Protein AF-A0A933NMB1-F1 (afdb_monomer_lite)

pLDDT: mean 80.15, std 16.04, range [37.34, 93.25]

Structure (mmCIF, N/CA/C/O backbone):
data_AF-A0A933NMB1-F1
#
_entry.id   AF-A0A933NMB1-F1
#
loop_
_atom_site.group_PDB
_atom_site.id
_atom_site.type_symbol
_atom_site.label_atom_id
_atom_site.label_alt_id
_atom_site.label_comp_id
_atom_site.label_asym_id
_atom_site.label_entity_id
_atom_site.label_seq_id
_atom_site.pdbx_PDB_ins_code
_atom_site.Cartn_x
_atom_site.Cartn_y
_atom_site.Cartn_z
_atom_site.occupancy
_atom_site.B_iso_or_equiv
_atom_site.auth_seq_id
_atom_site.auth_comp_id
_atom_site.auth_asym_id
_atom_site.auth_atom_id
_atom_site.pdbx_PDB_model_num
ATOM 1 N N . MET A 1 1 ? -27.536 7.128 4.382 1.00 53.00 1 MET A N 1
ATOM 2 C CA . MET A 1 1 ? -26.956 5.961 3.678 1.00 53.00 1 MET A CA 1
ATOM 3 C C . MET A 1 1 ? -25.585 5.699 4.277 1.00 53.00 1 MET A C 1
ATOM 5 O O . MET A 1 1 ? -24.885 6.673 4.525 1.00 53.00 1 MET A O 1
ATOM 9 N N . ALA A 1 2 ? -25.248 4.445 4.580 1.00 65.12 2 ALA A N 1
ATOM 10 C CA . ALA A 1 2 ? -23.955 4.089 5.166 1.00 65.12 2 ALA A CA 1
ATOM 11 C C . ALA A 1 2 ? -22.839 4.182 4.112 1.00 65.12 2 ALA A C 1
ATOM 13 O O . ALA A 1 2 ? -23.073 3.881 2.944 1.00 65.12 2 ALA A O 1
ATOM 14 N N . VAL A 1 3 ? -21.658 4.635 4.527 1.00 71.38 3 VAL A N 1
ATOM 15 C CA . VAL A 1 3 ? -20.434 4.621 3.714 1.00 71.38 3 VAL A CA 1
ATOM 16 C C . VAL A 1 3 ? -19.729 3.300 3.998 1.00 71.38 3 VAL A C 1
ATOM 18 O O . VAL A 1 3 ? -19.498 2.970 5.161 1.00 71.38 3 VAL A O 1
ATOM 21 N N . GLU A 1 4 ? -19.428 2.529 2.958 1.00 82.38 4 GLU A N 1
ATOM 22 C CA . GLU A 1 4 ? -18.664 1.289 3.109 1.00 82.38 4 GLU A CA 1
ATOM 23 C C . GLU A 1 4 ? -17.171 1.614 3.196 1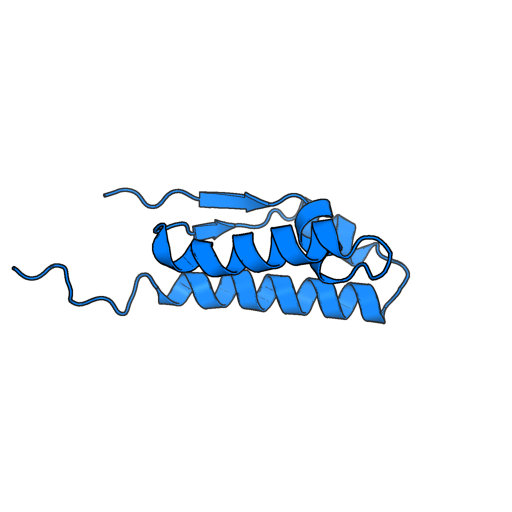.00 82.38 4 GLU A C 1
ATOM 25 O O . GLU A 1 4 ? -16.662 2.474 2.470 1.00 82.38 4 GLU A O 1
ATOM 30 N N . ARG A 1 5 ? -16.470 0.916 4.094 1.00 84.44 5 ARG A N 1
ATOM 31 C CA . ARG A 1 5 ? -15.018 1.026 4.237 1.00 84.44 5 ARG A CA 1
ATOM 32 C C . ARG A 1 5 ? -14.338 -0.067 3.448 1.00 84.44 5 ARG A C 1
ATOM 34 O O . ARG A 1 5 ? -14.686 -1.240 3.581 1.00 84.44 5 ARG A O 1
ATOM 41 N N . LEU A 1 6 ? -13.344 0.325 2.670 1.00 87.06 6 LEU A N 1
ATOM 42 C CA . LEU A 1 6 ? -12.584 -0.579 1.837 1.00 87.06 6 LEU A CA 1
ATOM 43 C C . LEU A 1 6 ? -11.169 -0.713 2.398 1.00 87.06 6 LEU A C 1
ATOM 45 O O . LEU A 1 6 ? -10.404 0.251 2.421 1.00 87.06 6 LEU A O 1
ATOM 49 N N . TYR A 1 7 ? -10.854 -1.916 2.869 1.00 88.50 7 TYR A N 1
ATOM 50 C CA . TYR A 1 7 ? -9.538 -2.275 3.385 1.00 88.50 7 TYR A CA 1
ATOM 51 C C . TYR A 1 7 ? -8.714 -2.901 2.263 1.00 88.50 7 TYR A C 1
ATOM 53 O O . TYR A 1 7 ? -9.172 -3.827 1.593 1.00 88.50 7 TYR A O 1
ATOM 61 N N . LEU A 1 8 ? -7.512 -2.370 2.046 1.00 88.88 8 LEU A N 1
ATOM 62 C CA . LEU A 1 8 ? -6.609 -2.811 0.987 1.00 88.88 8 LEU A CA 1
ATOM 63 C C . LEU A 1 8 ? -5.370 -3.484 1.567 1.00 88.88 8 LEU A C 1
ATOM 65 O O . LEU A 1 8 ? -4.651 -2.880 2.362 1.00 88.88 8 LEU A O 1
ATOM 69 N N . GLU A 1 9 ? -5.101 -4.698 1.094 1.00 88.88 9 GLU A N 1
ATOM 70 C CA . GLU A 1 9 ? -3.884 -5.462 1.387 1.00 88.88 9 GLU A CA 1
ATOM 71 C C . GLU A 1 9 ? -2.620 -4.766 0.854 1.00 88.88 9 GLU A C 1
ATOM 73 O O . GLU A 1 9 ? -2.663 -4.063 -0.162 1.00 88.88 9 GLU A O 1
ATOM 78 N N . THR A 1 10 ? -1.464 -5.022 1.477 1.00 87.69 10 THR A N 1
ATOM 79 C CA . THR A 1 10 ? -0.156 -4.453 1.077 1.00 87.69 10 THR A CA 1
ATOM 80 C C . THR A 1 10 ? 0.188 -4.674 -0.388 1.00 87.69 10 THR A C 1
ATOM 82 O O . THR A 1 10 ? 0.710 -3.779 -1.060 1.00 87.69 10 THR A O 1
ATOM 85 N N . SER A 1 11 ? -0.137 -5.855 -0.913 1.00 88.31 11 SER A N 1
ATOM 86 C CA . SER A 1 11 ? 0.125 -6.214 -2.309 1.00 88.31 11 SER A CA 1
ATOM 87 C C . SER A 1 11 ? -0.560 -5.279 -3.313 1.00 88.31 11 SER A C 1
ATOM 89 O O . SER A 1 11 ? 0.026 -4.975 -4.353 1.00 88.31 11 SER A O 1
ATOM 91 N N . VAL A 1 12 ? -1.753 -4.764 -2.990 1.00 90.06 12 VAL A N 1
ATOM 92 C CA . VAL A 1 12 ? -2.508 -3.855 -3.866 1.00 90.06 12 VAL A CA 1
ATOM 93 C C . VAL A 1 12 ? -1.745 -2.549 -4.058 1.00 90.06 12 VAL A C 1
ATOM 95 O O . VAL A 1 12 ? -1.580 -2.090 -5.187 1.00 90.06 12 VAL A O 1
ATOM 98 N N . TRP A 1 13 ? -1.210 -1.989 -2.974 1.00 89.44 13 TRP A N 1
ATOM 99 C CA . TRP A 1 13 ? -0.381 -0.784 -3.010 1.00 89.44 13 TRP A CA 1
ATOM 100 C C . TRP A 1 13 ? 0.913 -1.017 -3.788 1.00 89.44 13 TRP A C 1
ATOM 102 O O . TRP A 1 13 ? 1.315 -0.184 -4.599 1.00 89.44 13 TRP A O 1
ATOM 112 N N . ASN A 1 14 ? 1.530 -2.185 -3.597 1.00 88.88 14 ASN A N 1
ATOM 113 C CA . ASN A 1 14 ? 2.765 -2.549 -4.279 1.00 88.88 14 ASN A CA 1
ATOM 114 C C . ASN A 1 14 ? 2.608 -2.593 -5.806 1.00 88.88 14 ASN A C 1
ATOM 116 O O . ASN A 1 14 ? 3.536 -2.214 -6.523 1.00 88.88 14 ASN A O 1
ATOM 120 N N . PHE A 1 15 ? 1.437 -2.995 -6.315 1.00 90.94 15 PHE A N 1
ATOM 121 C CA . PHE A 1 15 ? 1.186 -3.037 -7.757 1.00 90.94 15 PHE A CA 1
ATOM 122 C C . PHE A 1 15 ? 1.232 -1.669 -8.442 1.00 90.94 15 PHE A C 1
ATOM 124 O O . PHE A 1 15 ? 1.432 -1.628 -9.649 1.00 90.94 15 PHE A O 1
ATOM 131 N N . LEU A 1 16 ? 1.113 -0.559 -7.709 1.00 88.69 16 LEU A N 1
ATOM 132 C CA . LEU A 1 16 ? 1.257 0.781 -8.287 1.00 88.69 16 LEU A CA 1
ATOM 133 C C . LEU A 1 16 ? 2.710 1.136 -8.638 1.00 88.69 16 LEU A C 1
ATOM 135 O O . LEU A 1 16 ? 2.932 2.051 -9.425 1.00 88.69 16 LEU A O 1
ATOM 139 N N . LEU A 1 17 ? 3.691 0.419 -8.077 1.00 86.12 17 LEU A N 1
ATOM 140 C CA . LEU A 1 17 ? 5.121 0.718 -8.220 1.00 86.12 17 LEU A CA 1
ATOM 141 C C . LEU A 1 17 ? 5.931 -0.408 -8.882 1.00 86.12 17 LEU A C 1
ATOM 143 O O . LEU A 1 17 ? 7.143 -0.281 -9.028 1.00 86.12 17 LEU A O 1
ATOM 147 N N . VAL A 1 18 ? 5.314 -1.538 -9.240 1.00 85.00 18 VAL A N 1
ATOM 148 C CA . VAL A 1 18 ? 6.016 -2.604 -9.978 1.00 85.00 18 VAL A CA 1
ATOM 149 C C . VAL A 1 18 ? 6.169 -2.228 -11.451 1.00 85.00 18 VAL A C 1
ATOM 151 O O . VAL A 1 18 ? 5.218 -1.778 -12.091 1.00 85.00 18 VAL A O 1
ATOM 154 N N . GLU A 1 19 ? 7.363 -2.448 -11.995 1.00 81.88 19 GLU A N 1
ATOM 155 C CA . GLU A 1 19 ? 7.648 -2.281 -13.426 1.00 81.88 19 GLU A CA 1
ATOM 156 C C . GLU A 1 19 ? 7.468 -3.599 -14.192 1.00 81.88 19 GLU A C 1
ATOM 158 O O . GLU A 1 19 ? 6.970 -3.595 -15.314 1.00 81.88 19 GLU A O 1
ATOM 163 N N . ASP A 1 20 ? 7.749 -4.733 -13.542 1.00 86.12 20 ASP A N 1
ATOM 164 C CA . ASP A 1 20 ? 7.756 -6.069 -14.160 1.00 86.12 20 ASP A CA 1
ATOM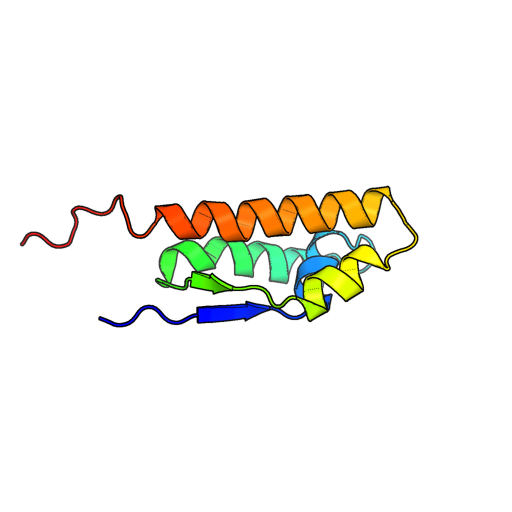 165 C C . ASP A 1 20 ? 6.358 -6.678 -14.404 1.00 86.12 20 ASP A C 1
ATOM 167 O O . ASP A 1 20 ? 6.245 -7.786 -14.923 1.00 86.12 20 ASP A O 1
ATOM 171 N N . ALA A 1 21 ? 5.283 -5.984 -14.010 1.00 88.44 21 ALA A N 1
ATOM 172 C CA . ALA A 1 21 ? 3.895 -6.433 -14.184 1.00 88.44 21 ALA A CA 1
ATOM 173 C C . ALA A 1 21 ? 2.972 -5.262 -14.588 1.00 88.44 21 ALA A C 1
ATOM 175 O O . ALA A 1 21 ? 2.109 -4.836 -13.803 1.00 88.44 21 ALA A O 1
ATOM 176 N N . PRO A 1 22 ? 3.158 -4.692 -15.794 1.00 88.19 22 PRO A N 1
ATOM 177 C CA . PRO A 1 22 ? 2.445 -3.496 -16.244 1.00 88.19 2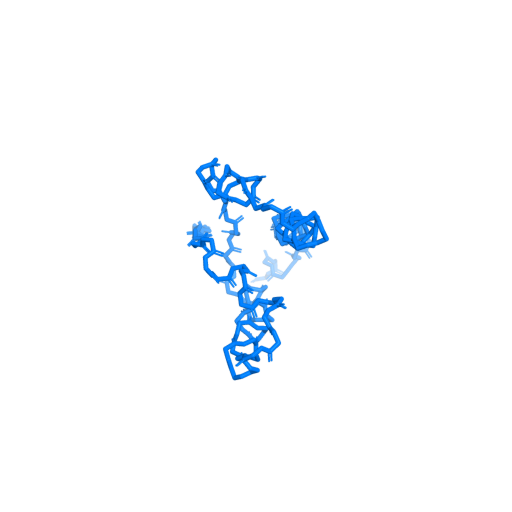2 PRO A CA 1
ATOM 178 C C . PRO A 1 22 ? 0.925 -3.695 -16.321 1.00 88.19 22 PRO A C 1
ATOM 180 O O . PRO A 1 22 ? 0.165 -2.757 -16.085 1.00 88.19 22 PRO A O 1
ATOM 183 N N . GLU A 1 23 ? 0.455 -4.911 -16.595 1.00 89.44 23 GLU A N 1
ATOM 184 C CA . GLU A 1 23 ? -0.968 -5.248 -16.624 1.00 89.44 23 GLU A CA 1
ATOM 185 C C . GLU A 1 23 ? -1.616 -5.153 -15.238 1.00 89.44 23 GLU A C 1
ATOM 187 O O . GLU A 1 23 ? -2.737 -4.648 -15.114 1.00 89.44 23 GLU A O 1
ATOM 192 N N . ARG A 1 24 ? -0.895 -5.569 -14.186 1.00 88.81 24 ARG A N 1
ATOM 193 C CA . ARG A 1 24 ? -1.356 -5.449 -12.796 1.00 88.81 24 ARG A CA 1
ATOM 194 C C . ARG A 1 24 ? -1.360 -3.994 -12.366 1.00 88.81 24 ARG A C 1
ATOM 196 O O . ARG A 1 24 ? -2.349 -3.545 -11.795 1.00 88.81 24 ARG A O 1
ATOM 203 N N . ARG A 1 25 ? -0.318 -3.240 -12.725 1.00 90.81 25 ARG A N 1
ATOM 204 C CA . ARG A 1 25 ? -0.262 -1.797 -12.472 1.00 90.81 25 ARG A CA 1
ATOM 205 C C . ARG A 1 25 ? -1.440 -1.069 -13.117 1.00 90.81 25 ARG A C 1
ATOM 207 O O . ARG A 1 25 ? -2.176 -0.375 -12.425 1.00 90.81 25 ARG A O 1
ATOM 214 N N . ALA A 1 26 ? -1.692 -1.305 -14.403 1.00 90.62 26 ALA A N 1
ATOM 215 C CA . ALA A 1 26 ? -2.795 -0.680 -15.131 1.00 90.62 26 ALA A CA 1
ATOM 216 C C . ALA A 1 26 ? -4.182 -1.082 -14.590 1.00 90.62 26 ALA A C 1
ATOM 218 O O . ALA A 1 26 ? -5.132 -0.295 -14.629 1.00 90.62 26 ALA A O 1
ATOM 219 N N . ALA A 1 27 ? -4.346 -2.316 -14.104 1.00 91.50 27 ALA A N 1
ATOM 220 C CA . ALA A 1 27 ? -5.573 -2.731 -13.426 1.00 91.50 27 ALA A CA 1
ATOM 221 C C . ALA A 1 27 ? -5.761 -1.984 -12.095 1.00 91.50 27 ALA A C 1
ATOM 223 O O . ALA A 1 27 ? -6.845 -1.457 -11.843 1.00 91.50 27 ALA A O 1
ATOM 224 N N . THR A 1 28 ? -4.704 -1.875 -11.290 1.00 91.62 28 THR A N 1
ATOM 225 C CA . THR A 1 28 ? -4.735 -1.169 -10.006 1.00 91.62 28 THR A CA 1
ATOM 226 C C . THR A 1 28 ? -4.948 0.338 -10.183 1.00 91.62 28 THR A C 1
ATOM 228 O O . THR A 1 28 ? -5.771 0.922 -9.486 1.00 91.62 28 THR A O 1
ATOM 231 N N . GLU A 1 29 ? -4.305 0.983 -11.157 1.00 89.75 29 GLU A N 1
ATOM 232 C CA . GLU A 1 29 ? -4.541 2.399 -11.480 1.00 89.75 29 GLU A CA 1
ATOM 233 C C . GLU A 1 29 ? -6.018 2.663 -11.820 1.00 89.75 29 GLU A C 1
ATOM 235 O O . GLU A 1 29 ? -6.635 3.575 -11.266 1.00 89.75 29 GLU A O 1
ATOM 240 N N . ARG A 1 30 ? -6.619 1.823 -12.677 1.00 89.81 30 ARG A N 1
ATOM 241 C CA . ARG A 1 30 ? -8.051 1.910 -13.014 1.00 89.81 30 ARG A CA 1
ATOM 242 C C . ARG A 1 30 ? -8.943 1.689 -11.800 1.00 89.81 30 ARG A C 1
ATOM 244 O O . ARG A 1 30 ? -9.949 2.378 -11.659 1.00 89.81 30 ARG A O 1
ATOM 251 N N . PHE A 1 31 ? -8.573 0.763 -10.919 1.00 88.69 31 PHE A N 1
ATOM 252 C CA . PHE A 1 31 ? -9.272 0.553 -9.658 1.00 88.69 31 PHE A CA 1
ATOM 253 C C . PHE A 1 31 ? -9.300 1.839 -8.817 1.00 88.69 31 PHE A C 1
ATOM 255 O O . PHE A 1 31 ? -10.382 2.285 -8.446 1.00 88.69 31 PHE A O 1
ATOM 262 N N . PHE A 1 32 ? -8.163 2.512 -8.612 1.00 85.75 32 PHE A N 1
ATOM 263 C CA . PHE A 1 32 ? -8.125 3.771 -7.852 1.00 85.75 32 PHE A CA 1
ATOM 264 C C . PHE A 1 32 ? -8.861 4.933 -8.543 1.00 85.75 32 PHE A C 1
ATOM 266 O O . PHE A 1 32 ? -9.404 5.795 -7.855 1.00 85.75 32 PHE A O 1
ATOM 273 N N . GLN A 1 33 ? -8.950 4.950 -9.877 1.00 85.75 33 GLN A N 1
ATOM 274 C CA . GLN A 1 33 ? -9.726 5.958 -10.617 1.00 85.75 33 GLN A CA 1
ATOM 275 C C . GLN A 1 33 ? -11.244 5.839 -10.405 1.00 85.75 33 GLN A C 1
ATOM 277 O O . GLN A 1 33 ? -11.948 6.844 -10.495 1.00 85.75 33 GLN A O 1
ATOM 282 N N . ILE A 1 34 ? -11.764 4.638 -10.122 1.00 83.44 34 ILE A N 1
ATOM 283 C CA . ILE A 1 34 ? -13.209 4.415 -9.941 1.00 83.44 34 ILE A CA 1
ATOM 284 C C . ILE A 1 34 ? -13.678 4.541 -8.484 1.00 83.44 34 ILE A C 1
ATOM 286 O O . ILE A 1 34 ? -14.881 4.693 -8.258 1.00 83.44 34 ILE A O 1
ATOM 290 N N . LEU A 1 35 ? -12.768 4.503 -7.501 1.00 79.06 35 LEU A N 1
ATOM 291 C CA . LEU A 1 35 ? -13.103 4.620 -6.071 1.00 79.06 35 LEU A CA 1
ATOM 292 C C . LEU A 1 35 ? -13.893 5.898 -5.725 1.00 79.06 35 LEU A C 1
ATOM 294 O O . LEU A 1 35 ? -14.908 5.776 -5.030 1.00 79.06 35 LEU A O 1
ATOM 298 N N . PRO A 1 36 ? -13.551 7.093 -6.257 1.00 72.38 36 PRO A N 1
ATOM 299 C CA . PRO A 1 36 ? -14.290 8.320 -5.950 1.00 72.38 36 PRO A CA 1
ATOM 300 C C . PRO A 1 36 ? -15.774 8.264 -6.345 1.00 72.38 36 PRO A C 1
ATOM 302 O O . PRO A 1 36 ? -16.608 8.912 -5.717 1.00 72.38 36 PRO A O 1
ATOM 305 N N . ALA A 1 37 ? -16.129 7.466 -7.358 1.00 69.81 37 ALA A N 1
ATOM 306 C CA . ALA A 1 37 ? -17.503 7.346 -7.845 1.00 69.81 37 ALA A CA 1
ATOM 307 C C . ALA A 1 37 ? -18.385 6.422 -6.980 1.00 69.81 37 ALA A C 1
ATOM 309 O O . ALA A 1 37 ? -19.609 6.458 -7.104 1.00 69.81 37 ALA A O 1
ATOM 310 N N . ARG A 1 38 ? -17.793 5.582 -6.117 1.00 67.31 38 ARG A N 1
ATOM 311 C CA . ARG A 1 38 ? -18.495 4.478 -5.433 1.00 67.31 38 ARG A CA 1
ATOM 312 C C . ARG A 1 38 ? -18.891 4.755 -3.976 1.00 67.31 38 A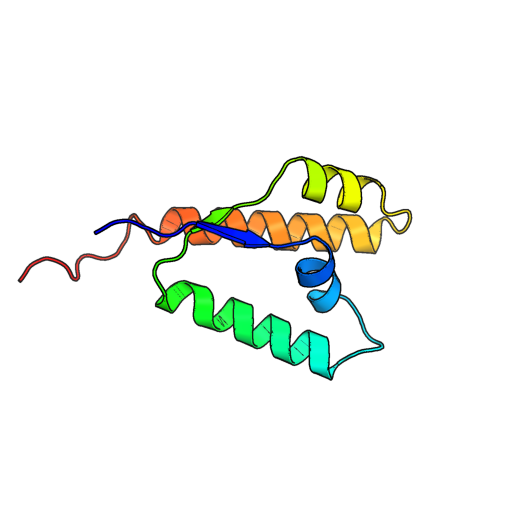RG A C 1
ATOM 314 O O . ARG A 1 38 ? -19.498 3.888 -3.360 1.00 67.31 38 ARG A O 1
ATOM 321 N N . ARG A 1 39 ? -18.638 5.963 -3.443 1.00 73.38 39 ARG A N 1
ATOM 322 C CA . ARG A 1 39 ? -18.881 6.337 -2.023 1.00 73.38 39 ARG A CA 1
ATOM 323 C C . ARG A 1 39 ? -18.202 5.371 -1.040 1.00 73.38 39 ARG A C 1
ATOM 325 O O . ARG A 1 39 ? -18.802 4.984 -0.039 1.00 73.38 39 ARG A O 1
ATOM 332 N N . TRP A 1 40 ? -16.961 4.993 -1.333 1.00 82.00 40 TRP A N 1
ATOM 333 C CA . TRP A 1 40 ? -16.138 4.178 -0.443 1.00 82.00 40 TRP A CA 1
ATOM 334 C C . TRP A 1 40 ? -15.118 5.035 0.299 1.00 82.00 40 TRP A C 1
ATOM 336 O O . TRP A 1 40 ? -14.506 5.933 -0.280 1.00 82.00 40 TRP A O 1
ATOM 346 N N . GLU A 1 41 ? -14.932 4.735 1.580 1.00 81.94 41 GLU A N 1
ATOM 347 C CA . GLU A 1 41 ? -13.854 5.284 2.399 1.00 81.94 41 GLU A CA 1
ATOM 348 C C . GLU A 1 41 ? -12.688 4.291 2.390 1.00 81.94 41 GLU A C 1
ATOM 350 O O . GLU A 1 41 ? -12.849 3.134 2.782 1.00 81.94 41 GLU A O 1
ATOM 355 N N . ILE A 1 42 ? -11.514 4.720 1.921 1.00 85.69 42 ILE A N 1
ATOM 356 C CA . ILE A 1 42 ? -10.315 3.879 1.964 1.00 85.69 42 ILE A CA 1
ATOM 357 C C . ILE A 1 42 ? -9.781 3.886 3.392 1.00 85.69 42 ILE A C 1
ATOM 359 O O . ILE A 1 42 ? -9.412 4.937 3.915 1.00 85.69 42 ILE A O 1
ATOM 363 N N . ALA A 1 43 ? -9.708 2.704 3.994 1.00 84.75 43 ALA A N 1
ATOM 364 C CA . ALA A 1 43 ? -9.118 2.496 5.305 1.00 84.75 43 ALA A CA 1
ATOM 365 C C . ALA A 1 43 ? -7.844 1.655 5.182 1.00 84.75 43 ALA A C 1
ATOM 367 O O . ALA A 1 43 ? -7.710 0.808 4.296 1.00 84.75 43 ALA A O 1
ATOM 368 N N . ILE A 1 44 ? -6.909 1.878 6.100 1.00 88.31 44 ILE A N 1
ATOM 369 C CA . ILE A 1 44 ? -5.660 1.127 6.186 1.00 88.31 44 ILE A CA 1
ATOM 370 C C . ILE A 1 44 ? -5.464 0.612 7.608 1.00 88.31 44 ILE A C 1
ATOM 372 O O . ILE A 1 44 ? -5.835 1.287 8.568 1.00 88.31 44 ILE A O 1
ATOM 376 N N . SER A 1 45 ? -4.931 -0.601 7.740 1.00 89.69 45 SER A N 1
ATOM 377 C CA . SER A 1 45 ? -4.586 -1.185 9.036 1.00 89.69 45 SER A CA 1
ATOM 378 C C . SER A 1 45 ? -3.151 -0.840 9.429 1.00 89.69 45 SER A C 1
ATOM 380 O O . SER A 1 45 ? -2.298 -0.603 8.573 1.00 89.69 45 SER A O 1
ATOM 382 N N . GLU A 1 46 ? -2.872 -0.865 10.732 1.00 89.25 46 GLU A N 1
ATOM 383 C CA . GLU A 1 46 ? -1.510 -0.709 11.262 1.00 89.25 46 GLU A CA 1
ATOM 384 C C . GLU A 1 46 ? -0.565 -1.781 10.700 1.00 89.25 46 GLU A C 1
ATOM 386 O O . GLU A 1 46 ? 0.538 -1.457 10.277 1.00 89.25 46 GLU A O 1
ATOM 391 N N . LEU A 1 47 ? -1.044 -3.022 10.548 1.00 92.06 47 LEU A N 1
ATOM 392 C CA . LEU A 1 47 ? -0.269 -4.118 9.958 1.00 92.06 47 LEU A CA 1
ATOM 393 C C . LEU A 1 47 ? 0.255 -3.788 8.548 1.00 92.06 47 LEU A C 1
ATOM 395 O O . LEU A 1 47 ? 1.411 -4.062 8.241 1.00 92.06 47 LEU A O 1
ATOM 399 N N . VAL A 1 48 ? -0.568 -3.167 7.695 1.00 89.75 48 VAL A N 1
ATOM 400 C CA . VAL A 1 48 ? -0.151 -2.773 6.335 1.00 89.75 48 VAL A CA 1
ATOM 401 C C . VAL A 1 48 ? 0.934 -1.693 6.393 1.00 89.75 48 VAL A C 1
ATOM 403 O O . VAL A 1 48 ? 1.869 -1.711 5.593 1.00 89.75 48 VAL A O 1
ATOM 406 N N . ILE A 1 49 ? 0.843 -0.763 7.350 1.00 91.25 49 ILE A N 1
ATOM 407 C CA . ILE A 1 49 ? 1.879 0.253 7.575 1.00 91.25 49 ILE A CA 1
ATOM 408 C C . ILE A 1 49 ? 3.185 -0.396 8.048 1.00 91.25 49 ILE A C 1
ATOM 410 O O . ILE A 1 49 ? 4.253 -0.036 7.545 1.00 91.25 49 ILE A O 1
ATOM 414 N N . ASP A 1 50 ? 3.112 -1.370 8.954 1.00 92.69 50 ASP A N 1
ATOM 415 C CA . ASP A 1 50 ? 4.278 -2.090 9.474 1.00 92.69 50 ASP A CA 1
ATOM 416 C C . ASP A 1 50 ? 4.997 -2.874 8.368 1.00 92.69 50 ASP A C 1
ATOM 418 O O . ASP A 1 50 ? 6.215 -2.755 8.202 1.00 92.69 50 ASP A O 1
ATOM 422 N N . GLU A 1 51 ? 4.246 -3.612 7.54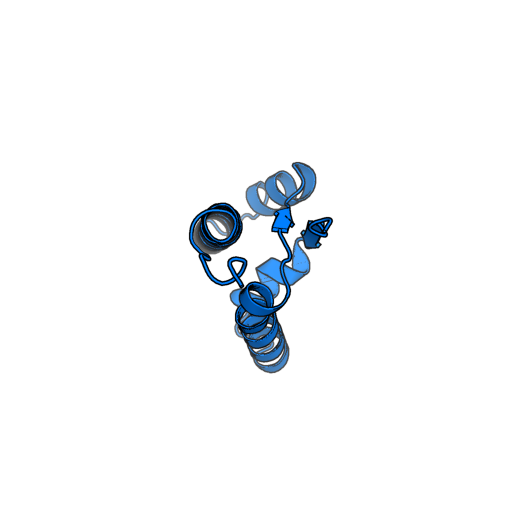8 1.00 91.06 51 GLU A N 1
ATOM 423 C CA . GLU A 1 51 ? 4.778 -4.360 6.405 1.00 91.06 51 GLU A CA 1
ATOM 424 C C . GLU A 1 51 ? 5.477 -3.441 5.387 1.00 91.06 51 GLU A C 1
ATOM 426 O O . GLU A 1 51 ? 6.565 -3.753 4.895 1.00 91.06 51 GLU A O 1
ATOM 431 N N . ILE A 1 52 ? 4.902 -2.268 5.099 1.00 91.56 52 ILE A N 1
ATOM 432 C CA . ILE A 1 52 ? 5.515 -1.282 4.196 1.00 91.56 52 ILE A CA 1
ATOM 433 C C . ILE A 1 52 ? 6.770 -0.680 4.821 1.00 91.56 52 ILE A C 1
ATOM 435 O O . ILE A 1 52 ? 7.791 -0.537 4.144 1.00 91.56 52 ILE A O 1
ATOM 439 N N . THR A 1 53 ? 6.728 -0.370 6.114 1.00 91.06 53 THR A N 1
ATOM 440 C CA . THR A 1 53 ? 7.862 0.206 6.844 1.00 91.06 53 THR A CA 1
ATOM 441 C C . THR A 1 53 ? 9.056 -0.753 6.885 1.00 91.06 53 THR A C 1
ATOM 443 O O . THR A 1 53 ? 10.204 -0.309 6.776 1.00 91.06 53 THR A O 1
ATOM 446 N N . ALA A 1 54 ? 8.796 -2.064 6.929 1.00 92.25 54 ALA A N 1
ATOM 447 C CA . ALA A 1 54 ? 9.803 -3.124 6.858 1.00 92.25 54 ALA A CA 1
ATOM 448 C C . ALA A 1 54 ? 10.458 -3.294 5.466 1.00 92.25 54 ALA A C 1
ATOM 450 O O . ALA A 1 54 ? 11.413 -4.065 5.322 1.00 92.25 54 ALA A O 1
ATOM 451 N N . THR A 1 55 ? 9.994 -2.575 4.436 1.00 90.12 55 THR A N 1
ATOM 452 C CA . THR A 1 55 ? 10.604 -2.600 3.098 1.00 90.12 55 THR A CA 1
ATOM 453 C C . THR A 1 55 ? 12.027 -2.0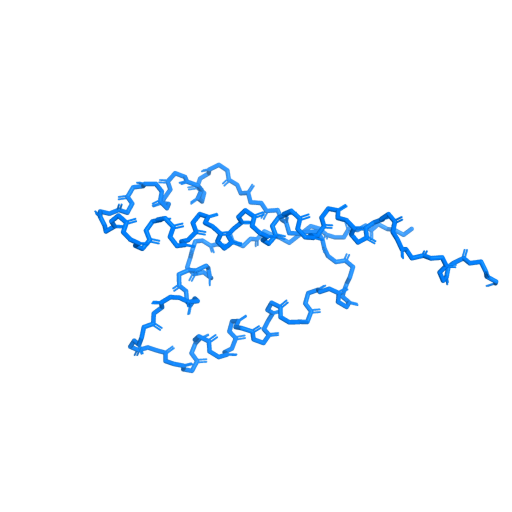34 3.145 1.00 90.12 55 THR A C 1
ATOM 455 O O . THR A 1 55 ? 12.248 -0.909 3.593 1.00 90.12 55 THR A O 1
ATOM 458 N N . ARG A 1 56 ? 13.004 -2.817 2.661 1.00 92.44 56 ARG A N 1
ATOM 459 C CA . ARG A 1 56 ? 14.436 -2.448 2.657 1.00 92.44 56 ARG A CA 1
ATOM 460 C C . ARG A 1 56 ? 14.774 -1.336 1.667 1.00 92.44 56 ARG A C 1
ATOM 462 O O . ARG A 1 56 ? 15.683 -0.554 1.919 1.00 92.44 56 ARG A O 1
ATOM 469 N N . ASP A 1 57 ? 14.072 -1.306 0.540 1.00 92.12 57 ASP A N 1
ATOM 470 C CA . ASP A 1 57 ? 14.216 -0.257 -0.463 1.00 92.12 57 ASP A CA 1
ATOM 471 C C . ASP A 1 57 ? 13.534 1.021 0.038 1.00 92.12 57 ASP A C 1
ATOM 473 O O . ASP A 1 57 ? 12.307 1.105 0.134 1.00 92.12 57 ASP A O 1
ATOM 477 N N . GLU A 1 58 ? 14.352 2.012 0.378 1.00 92.31 58 GLU A N 1
ATOM 478 C CA . GLU A 1 58 ? 13.892 3.279 0.929 1.00 92.31 58 GLU A CA 1
ATOM 479 C C . GLU A 1 58 ? 13.034 4.078 -0.059 1.00 92.31 58 GLU A C 1
ATOM 481 O O . GLU A 1 58 ? 11.999 4.617 0.337 1.00 92.31 58 GLU A O 1
ATOM 486 N N . ASN A 1 59 ? 13.398 4.097 -1.344 1.00 90.19 59 ASN A N 1
ATOM 487 C CA . ASN A 1 59 ? 12.635 4.811 -2.368 1.00 90.19 59 ASN A CA 1
ATOM 488 C C . ASN A 1 59 ? 11.254 4.180 -2.542 1.00 90.19 59 ASN A C 1
ATOM 490 O O . ASN A 1 59 ? 10.241 4.882 -2.597 1.00 90.19 59 ASN A O 1
ATOM 494 N N . ARG A 1 60 ? 11.200 2.844 -2.565 1.00 89.06 60 ARG A N 1
ATOM 495 C CA . ARG A 1 60 ? 9.941 2.100 -2.658 1.00 89.06 60 ARG A CA 1
ATOM 496 C C . ARG A 1 60 ? 9.064 2.335 -1.431 1.00 89.06 60 ARG A C 1
ATOM 498 O O . ARG A 1 60 ? 7.875 2.603 -1.581 1.00 89.06 60 ARG A O 1
ATOM 505 N N . ARG A 1 61 ? 9.646 2.300 -0.229 1.00 93.25 61 ARG A N 1
ATOM 506 C CA . ARG A 1 61 ? 8.940 2.580 1.031 1.00 93.25 61 ARG A CA 1
ATOM 507 C C . ARG A 1 61 ? 8.339 3.985 1.046 1.00 93.25 61 ARG A C 1
ATOM 509 O O . ARG A 1 61 ? 7.149 4.133 1.319 1.00 93.25 61 ARG A O 1
ATOM 516 N N . ILE A 1 62 ? 9.138 5.004 0.723 1.00 92.75 62 ILE A N 1
ATOM 517 C CA . ILE A 1 62 ? 8.686 6.402 0.670 1.00 92.75 62 ILE A CA 1
ATOM 518 C C . ILE A 1 62 ? 7.562 6.560 -0.362 1.00 92.75 62 ILE A C 1
ATOM 520 O O . ILE A 1 62 ? 6.539 7.178 -0.065 1.00 92.75 62 ILE A O 1
ATOM 524 N N . GLY A 1 63 ? 7.711 5.951 -1.543 1.00 92.12 63 GLY A N 1
ATOM 525 C CA . GLY A 1 63 ? 6.690 5.968 -2.590 1.00 92.12 63 GLY A CA 1
ATOM 526 C C . GLY A 1 63 ? 5.359 5.356 -2.141 1.00 92.12 63 GLY A C 1
ATOM 527 O O . GLY A 1 63 ? 4.306 5.962 -2.342 1.00 92.12 63 GLY A O 1
ATOM 528 N N . LEU A 1 64 ? 5.393 4.193 -1.482 1.00 91.62 64 LEU A N 1
ATOM 529 C CA . LEU A 1 64 ? 4.188 3.520 -0.980 1.00 91.62 64 LEU A CA 1
ATOM 530 C C . LEU A 1 64 ? 3.473 4.345 0.093 1.00 91.62 64 LEU A C 1
ATOM 532 O O . LEU A 1 64 ? 2.260 4.536 0.009 1.00 91.62 64 LEU A O 1
ATOM 536 N N . LEU A 1 65 ? 4.218 4.881 1.063 1.00 92.06 65 LEU A N 1
ATOM 537 C CA . LEU A 1 65 ? 3.653 5.724 2.119 1.00 92.06 65 LEU A CA 1
ATOM 538 C C . LEU A 1 65 ? 3.020 7.000 1.549 1.00 92.06 65 LEU A C 1
ATOM 540 O O . LEU A 1 65 ? 1.933 7.387 1.977 1.00 92.06 65 LEU A O 1
ATOM 544 N N . ALA A 1 66 ? 3.647 7.625 0.547 1.00 91.50 66 ALA A N 1
ATOM 545 C CA . ALA A 1 66 ? 3.099 8.809 -0.112 1.00 91.50 66 ALA A CA 1
ATOM 546 C C . ALA A 1 66 ? 1.775 8.510 -0.838 1.00 91.50 66 ALA A C 1
ATOM 548 O O . ALA A 1 66 ? 0.815 9.279 -0.723 1.00 91.50 66 ALA A O 1
ATOM 549 N N . ILE A 1 67 ? 1.700 7.379 -1.550 1.00 90.00 67 ILE A N 1
ATOM 550 C CA . ILE A 1 67 ? 0.479 6.929 -2.233 1.00 90.00 67 ILE A CA 1
ATOM 551 C C . ILE A 1 67 ? -0.642 6.674 -1.225 1.00 90.00 67 ILE A C 1
ATOM 553 O O . ILE A 1 67 ? -1.757 7.160 -1.417 1.00 90.00 67 ILE A O 1
ATOM 557 N N . ILE A 1 68 ? -0.347 5.948 -0.147 1.00 89.81 68 ILE A N 1
ATOM 558 C CA . ILE A 1 68 ? -1.309 5.637 0.914 1.00 89.81 68 ILE A CA 1
ATOM 559 C C . ILE A 1 68 ? -1.824 6.910 1.569 1.00 89.81 68 ILE A C 1
ATOM 561 O O . ILE A 1 68 ? -3.033 7.100 1.675 1.00 89.81 68 ILE A O 1
ATOM 565 N N . HIS A 1 69 ? -0.921 7.807 1.969 1.00 88.38 69 HIS A N 1
ATOM 566 C CA . HIS A 1 69 ? -1.294 9.050 2.631 1.00 88.38 69 HIS A CA 1
ATOM 567 C C . HIS A 1 69 ? -2.218 9.889 1.746 1.00 88.38 69 HIS A C 1
ATOM 569 O O . HIS A 1 69 ? -3.233 10.403 2.217 1.00 88.38 69 HIS A O 1
ATOM 575 N N . ARG A 1 70 ? -1.907 9.986 0.448 1.00 86.38 70 ARG A N 1
ATOM 576 C CA . ARG A 1 70 ? -2.767 10.658 -0.527 1.00 86.38 70 ARG A CA 1
ATOM 577 C C . ARG A 1 70 ? -4.123 9.963 -0.655 1.00 86.38 70 ARG A C 1
ATOM 579 O O . ARG A 1 70 ? -5.147 10.632 -0.567 1.00 86.38 70 ARG A O 1
ATOM 586 N N . ALA A 1 71 ? -4.142 8.642 -0.824 1.00 83.69 71 ALA A N 1
ATOM 587 C CA . ALA A 1 71 ? -5.373 7.878 -0.990 1.00 83.69 71 ALA A CA 1
ATOM 588 C C . ALA A 1 71 ? -6.302 8.016 0.228 1.00 83.69 71 ALA A C 1
ATOM 590 O O . ALA A 1 71 ? -7.485 8.289 0.058 1.00 83.69 71 ALA A O 1
ATOM 591 N N . VAL A 1 72 ? -5.778 7.919 1.448 1.00 82.38 72 VAL A N 1
ATOM 592 C CA . VAL A 1 72 ? -6.570 8.088 2.678 1.00 82.38 72 VAL A CA 1
ATOM 593 C C . VAL A 1 72 ? -7.028 9.547 2.850 1.00 82.38 72 VAL A C 1
ATOM 595 O O . VAL A 1 72 ? -8.187 9.804 3.175 1.00 82.38 72 VAL A O 1
ATOM 598 N N . SER A 1 73 ? -6.159 10.522 2.558 1.00 76.94 73 SER A N 1
ATOM 599 C CA . SER A 1 73 ? -6.476 11.953 2.706 1.00 76.94 73 SER A CA 1
ATOM 600 C C . SER A 1 73 ? -7.523 12.444 1.704 1.00 76.94 73 SER A C 1
ATOM 602 O O . SER A 1 73 ? -8.430 13.188 2.081 1.00 76.94 73 SER A O 1
ATOM 604 N N . ASP A 1 74 ? -7.436 12.030 0.439 1.00 68.00 74 ASP A N 1
ATOM 605 C CA . ASP A 1 74 ? -8.333 12.492 -0.628 1.00 68.00 74 ASP A CA 1
ATOM 606 C C . ASP A 1 74 ? -9.775 11.995 -0.408 1.00 68.00 74 ASP A C 1
ATOM 608 O O . ASP A 1 74 ? -10.733 12.714 -0.698 1.00 68.00 74 ASP A O 1
ATOM 612 N N . HIS A 1 75 ? -9.949 10.816 0.198 1.00 59.94 75 HIS A N 1
ATOM 613 C CA . HIS A 1 75 ? -11.269 10.224 0.451 1.00 59.94 75 HIS A CA 1
ATOM 614 C C . HIS A 1 75 ? -11.938 10.755 1.729 1.00 59.94 75 HIS A C 1
ATOM 616 O O . HIS A 1 75 ? -13.159 10.677 1.849 1.00 59.94 75 HIS A O 1
ATOM 622 N N . SER A 1 76 ? -11.186 11.412 2.621 1.00 49.91 76 SER A N 1
ATOM 623 C CA . SER A 1 76 ? -11.755 12.149 3.762 1.00 49.91 76 SER A CA 1
ATOM 624 C C . SER A 1 76 ? -12.517 13.420 3.341 1.00 49.91 76 SER A C 1
ATOM 626 O O . SER A 1 76 ? -13.424 13.870 4.041 1.00 49.91 76 SER A O 1
ATOM 628 N N . LYS A 1 77 ? -12.194 13.995 2.169 1.00 45.69 77 LYS A N 1
ATOM 629 C CA . LYS A 1 77 ? -12.779 15.261 1.682 1.00 45.69 77 LYS A CA 1
ATOM 630 C C . LYS A 1 77 ? -14.043 15.087 0.839 1.00 45.69 77 LYS A C 1
ATOM 632 O O . LYS A 1 77 ? -14.821 16.032 0.720 1.00 45.69 77 LYS A O 1
ATOM 637 N N . VAL A 1 78 ? -14.294 13.893 0.297 1.00 47.88 78 VAL A N 1
ATOM 638 C CA . VAL A 1 78 ? -15.479 13.613 -0.541 1.00 47.88 78 VAL A CA 1
ATOM 639 C C . VAL A 1 78 ? -16.776 13.621 0.281 1.00 47.88 78 VAL A C 1
ATOM 641 O O . VAL A 1 78 ? -17.847 13.910 -0.250 1.00 47.88 78 VAL A O 1
ATOM 644 N N . ALA A 1 79 ? -16.694 13.402 1.597 1.00 44.78 79 ALA A N 1
ATOM 645 C CA . ALA A 1 79 ? -17.844 13.521 2.492 1.00 44.78 79 ALA A CA 1
ATOM 646 C C . ALA A 1 79 ? -18.327 14.976 2.693 1.00 44.78 79 ALA A C 1
ATOM 648 O O . ALA A 1 79 ? -19.463 15.174 3.119 1.00 44.78 79 ALA A O 1
ATOM 649 N N . ALA A 1 80 ? -17.507 15.989 2.379 1.00 44.31 80 ALA A N 1
ATOM 650 C CA . ALA A 1 80 ? -17.768 17.382 2.759 1.00 44.31 80 ALA A CA 1
ATOM 651 C C . ALA A 1 80 ? -18.177 18.323 1.606 1.00 44.31 80 ALA A C 1
ATOM 653 O O . ALA A 1 80 ? -18.530 19.469 1.874 1.00 44.31 80 ALA A O 1
ATOM 654 N N . SER A 1 81 ? -18.149 17.895 0.337 1.00 43.81 81 SER A N 1
ATOM 655 C CA . SER A 1 81 ? -18.304 18.821 -0.803 1.00 43.81 81 SER A CA 1
ATOM 656 C C . SER A 1 81 ? -19.279 18.386 -1.900 1.00 43.81 81 SER A C 1
ATOM 658 O O . SER A 1 81 ? -19.117 18.794 -3.049 1.00 43.81 81 SER A O 1
ATOM 660 N N . ASN A 1 82 ? -20.330 17.619 -1.581 1.00 45.16 82 ASN A N 1
ATOM 661 C CA . ASN A 1 82 ? -21.396 17.364 -2.556 1.00 45.16 82 ASN A CA 1
ATOM 662 C C . ASN A 1 82 ? -22.761 17.948 -2.131 1.00 45.16 82 ASN A C 1
ATOM 664 O O . ASN A 1 82 ? -23.474 17.313 -1.352 1.00 45.16 82 ASN A O 1
ATOM 668 N N . PRO A 1 83 ? -23.175 19.112 -2.671 1.00 45.50 83 PRO A N 1
ATOM 669 C CA . PRO A 1 83 ? -24.520 19.657 -2.475 1.00 45.50 83 PRO A CA 1
ATOM 670 C C . PRO A 1 83 ? -25.613 18.945 -3.299 1.00 45.50 83 PRO A C 1
ATOM 672 O O . PRO A 1 83 ? -26.767 19.360 -3.256 1.00 45.50 83 PRO A O 1
ATOM 675 N N . ALA A 1 84 ? -25.320 17.855 -4.022 1.00 45.53 84 ALA A N 1
ATOM 676 C CA . ALA A 1 84 ? -26.309 17.158 -4.859 1.00 45.53 84 ALA A CA 1
ATOM 677 C C . ALA A 1 84 ? -27.359 16.320 -4.092 1.00 45.53 84 ALA A C 1
ATOM 679 O O . ALA A 1 84 ? -28.059 15.514 -4.696 1.00 45.53 84 ALA A O 1
ATOM 680 N N . CYS A 1 85 ? -27.505 16.509 -2.777 1.00 42.94 85 CYS A N 1
ATOM 681 C CA . CYS A 1 85 ? -28.615 15.964 -1.989 1.00 42.94 85 CYS A CA 1
ATOM 682 C C . CYS A 1 85 ? -29.484 17.094 -1.411 1.00 42.94 85 CYS A C 1
ATOM 684 O O . CYS A 1 85 ? -29.839 17.086 -0.238 1.00 42.94 85 CYS A O 1
ATOM 686 N N . VAL A 1 86 ? -29.804 18.089 -2.239 1.00 44.75 86 VAL A N 1
ATOM 687 C CA . VAL A 1 86 ? -30.958 18.972 -2.040 1.00 44.75 86 VAL A CA 1
ATOM 688 C C . VAL A 1 86 ? -31.710 19.049 -3.364 1.00 44.75 86 VAL A C 1
ATOM 690 O O . VAL A 1 86 ? -31.539 19.997 -4.127 1.00 44.75 86 VAL A O 1
ATOM 693 N N . ARG A 1 87 ? -32.514 18.024 -3.654 1.00 37.34 87 ARG A N 1
ATOM 694 C CA . ARG A 1 87 ? -33.865 18.196 -4.197 1.00 37.34 87 ARG A CA 1
ATOM 695 C C . ARG A 1 87 ? -34.672 16.913 -4.092 1.00 37.34 87 ARG A C 1
ATOM 697 O O . ARG A 1 87 ? -34.086 15.842 -4.352 1.00 37.34 87 ARG A O 1
#

Sequence (87 aa):
MAVERLYLETSVWNFLLVEDAPERRAATERFFQILPARRWEIAISELVIDEITATRDENRRIGLLAIIHRAVSDHSKVAASNPACVR

Radius of gyration: 14.68 Å; chains: 1; bounding box: 48×26×28 Å

Secondary structure (DSSP, 8-state):
-PPEEEE--HHHHHTTT-SS-HHHHHHHHHHHHHGGGGTEEEE--HHHHHHHHT-S-HHHHHHHHHHHHHHHHHHHHTTSS------

Foldseek 3Di:
DDQAEDEDALVLLLLCPDPVCVVSNVVSVVVLVCVLVRRYQYDYDPVSLVVLVPDPPPVSSVSSVVVVVCSNVVSVCSVPDDPVPDD